Protein AF-X1ANI2-F1 (afdb_monomer_lite)

Secondary structure (DSSP, 8-state):
-HHHHHHHHHHHTT-GGGGB-TTSSBPPHHHHHHHHHH-TTT---HHHHHHHHHHHHHHHHHHH-TT----HHHHHTTHHHHHHHHHHHHHHTTS--

Sequence (97 aa):
LIEMLLILAFKEHKQDADIRGMDGHYLPLHQIIDRAVQSKELDLTRNTQDYLDLFREKGNLSAHNPFHNSRRKDFELAQPKFRHIVEELLYKAGILK

Foldseek 3Di:
DLQVLLCLLCVVLVNNVVQADPVRHGHPLVVSLVCCLVDPSLVDDPLLNVLSVVVVVVVCCCPPPPPDDDDPVNCVVSVVSVVSNVVSSCVSSVVDD

Organism: NCBI:txid412755

Radius of gyration: 13.92 Å; chains: 1; bounding box: 39×25×32 Å

pLDDT: mean 93.97, std 4.03, range [81.19, 98.5]

Structure (mmCIF, N/CA/C/O backbone):
data_AF-X1ANI2-F1
#
_entry.id   AF-X1ANI2-F1
#
loop_
_atom_site.group_PDB
_atom_site.id
_atom_site.type_symbol
_atom_site.label_atom_id
_atom_site.label_alt_id
_atom_site.label_comp_id
_atom_site.label_asym_id
_atom_site.label_entity_id
_atom_site.label_seq_id
_atom_site.pdbx_PDB_ins_code
_atom_site.Cartn_x
_atom_site.Cartn_y
_atom_site.Cartn_z
_atom_site.occupancy
_atom_site.B_iso_or_equiv
_atom_site.auth_seq_id
_atom_site.auth_comp_id
_atom_site.auth_asym_id
_atom_site.auth_atom_id
_atom_site.pdbx_PDB_model_num
ATOM 1 N N . LEU A 1 1 ? 3.865 -8.610 2.008 1.00 91.25 1 LEU A N 1
ATOM 2 C CA . LEU A 1 1 ? 2.691 -8.314 2.86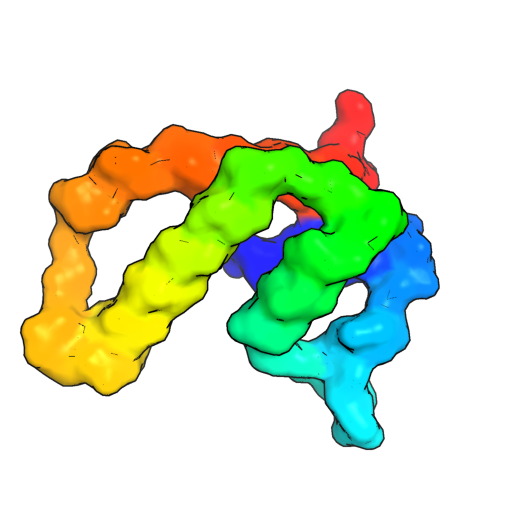6 1.00 91.25 1 LEU A CA 1
ATOM 3 C C . LEU A 1 1 ? 1.691 -7.413 2.151 1.00 91.25 1 LEU A C 1
ATOM 5 O O . LEU A 1 1 ? 0.637 -7.929 1.823 1.00 91.25 1 LEU A O 1
ATOM 9 N N . ILE A 1 2 ? 2.016 -6.138 1.871 1.00 94.88 2 ILE A N 1
ATOM 10 C CA . ILE A 1 2 ? 1.097 -5.193 1.193 1.00 94.88 2 ILE A CA 1
ATOM 11 C C . ILE A 1 2 ? 0.514 -5.791 -0.094 1.00 94.88 2 ILE A C 1
ATOM 13 O O . ILE A 1 2 ? -0.697 -5.804 -0.250 1.00 94.88 2 ILE A O 1
ATOM 17 N N . GLU A 1 3 ? 1.358 -6.358 -0.962 1.00 95.19 3 GLU A N 1
ATOM 18 C CA . GLU A 1 3 ? 0.908 -7.016 -2.199 1.00 95.19 3 GLU A CA 1
ATOM 19 C C . GLU A 1 3 ? -0.159 -8.089 -1.947 1.00 95.19 3 GLU A C 1
ATOM 21 O O . GLU A 1 3 ? -1.217 -8.080 -2.565 1.00 95.19 3 GLU A O 1
ATOM 26 N N . MET A 1 4 ? 0.087 -8.976 -0.980 1.00 97.19 4 MET A N 1
ATOM 27 C CA . MET A 1 4 ? -0.846 -10.047 -0.638 1.00 97.19 4 MET A CA 1
ATOM 28 C C . MET A 1 4 ? -2.157 -9.496 -0.072 1.00 97.19 4 MET A C 1
ATOM 30 O O . MET A 1 4 ? -3.220 -10.001 -0.406 1.00 97.19 4 MET A O 1
ATOM 34 N N . LEU A 1 5 ? -2.095 -8.452 0.761 1.00 98.12 5 LEU A N 1
ATOM 35 C CA . LEU A 1 5 ? -3.292 -7.809 1.302 1.00 98.12 5 LEU A CA 1
ATOM 36 C C . LEU A 1 5 ? -4.110 -7.114 0.209 1.00 98.12 5 LEU A C 1
ATOM 38 O O . LEU A 1 5 ? -5.329 -7.222 0.223 1.00 98.12 5 LEU A O 1
ATOM 42 N N . LEU A 1 6 ? -3.458 -6.473 -0.765 1.00 97.94 6 LEU A N 1
ATOM 43 C CA . LEU A 1 6 ? -4.137 -5.913 -1.934 1.00 97.94 6 LEU A CA 1
ATOM 44 C C . LEU A 1 6 ? -4.823 -7.014 -2.748 1.00 97.94 6 LEU A C 1
ATOM 46 O O . LEU A 1 6 ? -6.003 -6.889 -3.049 1.00 97.94 6 LEU A O 1
ATOM 50 N N . ILE A 1 7 ? -4.127 -8.118 -3.042 1.00 97.94 7 ILE A N 1
ATOM 51 C CA . ILE A 1 7 ? -4.718 -9.268 -3.747 1.00 97.94 7 ILE A CA 1
ATOM 52 C C . ILE A 1 7 ? -5.942 -9.801 -2.993 1.00 97.94 7 ILE A C 1
ATOM 54 O O . ILE A 1 7 ? -6.981 -10.057 -3.596 1.00 97.94 7 ILE A O 1
ATOM 58 N N . LEU A 1 8 ? -5.837 -9.969 -1.673 1.00 98.31 8 LEU A N 1
ATOM 59 C CA . LEU A 1 8 ? -6.947 -10.446 -0.848 1.00 98.31 8 LEU A CA 1
ATOM 60 C C . LEU A 1 8 ? -8.118 -9.455 -0.831 1.00 98.31 8 LEU A C 1
ATOM 62 O O . LEU A 1 8 ? -9.260 -9.890 -0.934 1.00 98.31 8 LEU A O 1
ATOM 66 N N . ALA A 1 9 ? -7.848 -8.151 -0.790 1.00 98.19 9 ALA A N 1
ATOM 67 C CA . ALA A 1 9 ? -8.876 -7.121 -0.884 1.00 98.19 9 ALA A CA 1
ATOM 68 C C . ALA A 1 9 ? -9.589 -7.145 -2.247 1.00 98.19 9 ALA A C 1
ATOM 70 O O . ALA A 1 9 ? -10.813 -7.210 -2.303 1.00 98.19 9 ALA A O 1
ATOM 71 N N . PHE A 1 10 ? -8.858 -7.225 -3.361 1.00 98.25 10 PHE A N 1
ATOM 72 C CA . PHE A 1 10 ? -9.475 -7.398 -4.682 1.00 98.25 10 PHE A CA 1
ATOM 73 C 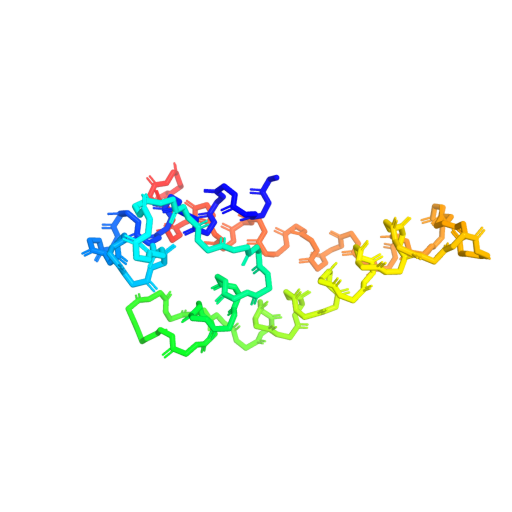C . PHE A 1 10 ? -10.325 -8.675 -4.772 1.00 98.25 10 PHE A C 1
ATOM 75 O O . PHE A 1 10 ? -11.401 -8.661 -5.370 1.00 98.25 10 PHE A O 1
ATOM 82 N N . LYS A 1 11 ? -9.887 -9.780 -4.157 1.00 97.31 11 LYS A N 1
ATOM 83 C CA . LYS A 1 11 ? -10.666 -11.027 -4.110 1.00 97.31 11 LYS A CA 1
ATO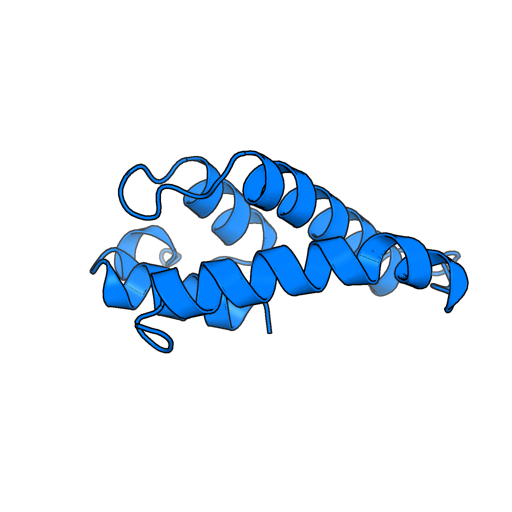M 84 C C . LYS 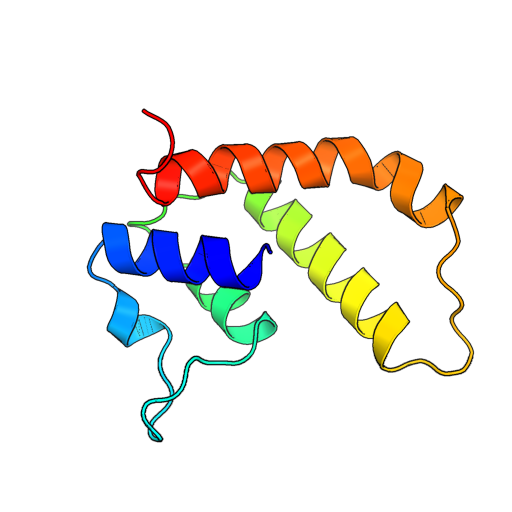A 1 11 ? -11.952 -10.899 -3.313 1.00 97.31 11 LYS A C 1
ATOM 86 O O . LYS A 1 11 ? -12.988 -11.344 -3.803 1.00 97.31 11 LYS A O 1
ATOM 91 N N . GLU A 1 12 ? -11.891 -10.295 -2.130 1.00 97.88 12 GLU A N 1
ATOM 92 C CA . GLU A 1 12 ? -13.065 -10.064 -1.283 1.00 97.88 12 GLU A CA 1
ATOM 93 C C . GLU A 1 12 ? -14.115 -9.225 -2.028 1.00 97.88 12 GLU A C 1
ATOM 95 O O . GLU A 1 12 ? -15.305 -9.541 -2.030 1.00 97.88 12 GLU A O 1
ATOM 100 N N . HIS A 1 13 ? -13.655 -8.236 -2.796 1.00 97.00 13 HIS A N 1
ATOM 101 C CA . HIS A 1 13 ? -14.492 -7.386 -3.640 1.00 97.00 13 HIS A CA 1
ATOM 102 C C . HIS A 1 13 ? -14.853 -8.000 -5.011 1.00 97.00 13 HIS A C 1
ATOM 104 O O . HIS A 1 13 ? -15.508 -7.347 -5.821 1.00 97.00 13 HIS A O 1
ATOM 110 N N . LYS A 1 14 ? -14.481 -9.262 -5.285 1.00 96.94 14 LYS A N 1
ATOM 111 C CA . LYS A 1 14 ? -14.741 -9.985 -6.552 1.00 96.94 14 LYS A CA 1
ATOM 112 C C . LYS A 1 14 ? -14.155 -9.309 -7.805 1.00 96.94 14 LYS A C 1
ATOM 114 O O . LYS A 1 14 ? -14.658 -9.505 -8.908 1.00 96.94 14 LYS A O 1
ATOM 119 N N . GLN A 1 15 ? -13.061 -8.573 -7.637 1.00 96.06 15 GLN A N 1
ATOM 120 C CA . GLN A 1 15 ? -12.324 -7.849 -8.679 1.00 96.06 15 GLN A CA 1
ATOM 121 C C . GLN A 1 15 ? -10.925 -8.437 -8.948 1.00 96.06 15 GLN A C 1
ATOM 123 O O . GLN A 1 15 ? -10.056 -7.786 -9.514 1.00 96.06 15 GLN A O 1
ATOM 128 N N . ASP A 1 16 ? -10.682 -9.697 -8.573 1.00 94.88 16 ASP A N 1
ATOM 129 C CA . ASP A 1 16 ? -9.399 -10.396 -8.786 1.00 94.88 16 ASP A CA 1
ATOM 130 C C . ASP A 1 16 ? -8.927 -10.387 -10.255 1.00 94.88 16 ASP A C 1
ATOM 132 O O . ASP A 1 16 ? -7.730 -10.387 -10.532 1.00 94.88 16 ASP A O 1
ATOM 136 N N . ALA A 1 17 ? -9.863 -10.352 -11.209 1.00 95.44 17 ALA A N 1
ATOM 137 C CA . ALA A 1 17 ? -9.556 -10.274 -12.635 1.00 95.44 17 ALA A CA 1
ATOM 138 C C . ALA A 1 17 ? -8.867 -8.953 -13.027 1.00 95.44 17 ALA A C 1
ATOM 140 O O . ALA A 1 17 ? -8.041 -8.948 -13.938 1.00 95.44 17 ALA A O 1
ATOM 141 N N . ASP A 1 18 ? -9.140 -7.860 -12.307 1.00 95.81 18 ASP A N 1
ATOM 142 C CA . ASP A 1 18 ? -8.599 -6.528 -12.604 1.00 95.81 18 ASP A CA 1
ATOM 143 C C . ASP A 1 18 ? -7.112 -6.406 -12.262 1.00 95.81 18 ASP A C 1
ATOM 145 O O . ASP A 1 18 ? -6.457 -5.440 -12.654 1.00 95.81 18 ASP A O 1
ATOM 149 N N . ILE A 1 19 ? -6.559 -7.383 -11.544 1.00 97.12 19 ILE A N 1
ATOM 150 C CA . ILE A 1 19 ? -5.154 -7.414 -11.132 1.00 97.12 19 ILE A CA 1
ATOM 151 C C . ILE A 1 19 ? -4.405 -8.630 -11.677 1.00 97.12 19 ILE A C 1
ATOM 153 O O . ILE A 1 19 ? -3.330 -8.969 -11.176 1.00 97.12 19 ILE A O 1
ATOM 157 N N . ARG A 1 20 ? -4.941 -9.275 -12.719 1.00 97.06 20 ARG A N 1
ATOM 158 C CA . ARG A 1 20 ? -4.266 -10.352 -13.449 1.00 97.06 20 ARG A CA 1
ATOM 159 C C . ARG A 1 20 ? -3.747 -9.888 -14.803 1.00 97.06 20 ARG A C 1
ATOM 161 O O . ARG A 1 20 ? -4.386 -9.109 -15.507 1.00 97.06 20 ARG A O 1
ATOM 168 N N . GLY A 1 21 ? -2.570 -10.388 -15.159 1.00 94.62 21 GLY A N 1
ATOM 169 C CA . GLY A 1 21 ? -2.000 -10.286 -16.492 1.00 94.62 21 GLY A CA 1
ATOM 170 C C . GLY A 1 21 ? -2.646 -11.272 -17.464 1.00 94.62 21 GLY A C 1
ATOM 171 O O . GLY A 1 21 ? -3.399 -12.171 -17.084 1.00 94.62 21 GLY A O 1
ATOM 172 N N . MET A 1 22 ? -2.319 -11.120 -18.747 1.00 92.94 22 MET A N 1
ATOM 173 C CA . MET A 1 22 ? -2.792 -12.020 -19.809 1.00 92.94 22 MET A CA 1
ATOM 174 C C . MET A 1 22 ? -2.262 -13.454 -19.665 1.00 92.94 22 MET A C 1
ATOM 176 O O . MET A 1 22 ? -2.844 -14.387 -20.208 1.00 92.94 22 MET A O 1
ATOM 180 N N . ASP A 1 23 ? -1.164 -13.625 -18.936 1.00 94.06 23 ASP A N 1
ATOM 181 C CA . ASP A 1 23 ? -0.557 -14.907 -18.578 1.00 94.06 23 ASP A CA 1
ATOM 182 C C . ASP A 1 23 ? -1.274 -15.612 -17.409 1.00 94.06 23 ASP A C 1
ATOM 184 O O . ASP A 1 23 ? -0.922 -16.733 -17.047 1.00 94.06 23 ASP A O 1
ATOM 188 N N . GLY A 1 24 ? -2.288 -14.971 -16.817 1.00 92.12 24 GLY A N 1
ATOM 189 C CA . GLY A 1 24 ? -3.038 -15.480 -15.672 1.00 92.12 24 GLY A CA 1
ATOM 190 C C . GLY A 1 24 ? -2.354 -15.256 -14.320 1.00 92.12 24 GLY A C 1
ATOM 191 O O . GLY A 1 24 ? -2.951 -15.578 -13.283 1.00 92.12 24 GLY A O 1
ATOM 192 N N . HIS A 1 25 ? -1.148 -14.683 -14.300 1.00 96.25 25 HIS A N 1
ATOM 193 C CA . HIS A 1 25 ? -0.439 -14.314 -13.078 1.00 96.25 25 HIS A CA 1
ATOM 194 C C . HIS A 1 25 ? -0.907 -12.954 -12.551 1.00 96.25 25 HIS A C 1
ATOM 196 O O . HIS A 1 25 ? -1.515 -12.166 -13.274 1.00 96.25 25 HIS A O 1
ATOM 202 N N . TYR A 1 26 ? -0.655 -12.673 -11.270 1.00 97.38 26 TYR A N 1
ATOM 203 C CA . TYR A 1 26 ? -0.906 -11.335 -10.737 1.00 97.38 26 TYR A CA 1
ATOM 204 C C . TYR A 1 26 ? 0.051 -10.327 -11.358 1.00 97.38 26 TYR A C 1
ATOM 206 O O . TYR A 1 26 ? 1.226 -10.625 -11.579 1.00 97.38 26 TYR A O 1
ATOM 214 N N . LEU A 1 27 ? -0.461 -9.123 -11.598 1.00 96.44 27 LEU A N 1
ATOM 215 C CA . LEU A 1 27 ? 0.357 -7.991 -12.003 1.00 96.44 27 LEU A CA 1
ATOM 216 C C . LEU A 1 27 ? 1.424 -7.692 -10.929 1.00 96.44 27 LEU A C 1
ATOM 218 O O . LEU A 1 27 ? 1.214 -7.973 -9.750 1.00 96.44 27 LEU A O 1
ATOM 222 N N . PRO A 1 28 ? 2.570 -7.099 -11.295 1.00 93.06 28 PRO A N 1
ATOM 223 C CA . PRO A 1 28 ? 3.563 -6.677 -10.310 1.00 93.06 28 PRO A CA 1
ATOM 224 C C . PRO A 1 28 ? 2.992 -5.606 -9.367 1.00 93.06 28 PRO A C 1
ATOM 226 O O . PRO A 1 28 ? 2.185 -4.777 -9.793 1.00 93.06 28 PRO A O 1
ATOM 229 N N . LEU A 1 29 ? 3.475 -5.560 -8.116 1.00 93.00 29 LEU A N 1
ATOM 230 C CA . LEU A 1 29 ? 2.983 -4.662 -7.058 1.00 93.00 29 LEU A CA 1
ATOM 231 C C . LEU A 1 29 ? 2.676 -3.229 -7.511 1.00 93.00 29 LEU A C 1
ATOM 233 O O . LEU A 1 29 ? 1.634 -2.696 -7.145 1.00 93.00 29 LEU A O 1
ATOM 237 N N . HIS A 1 30 ? 3.558 -2.595 -8.291 1.00 92.06 30 HIS A N 1
ATOM 238 C CA . HIS A 1 30 ? 3.335 -1.217 -8.743 1.00 92.06 30 HIS A CA 1
ATOM 239 C C . HIS A 1 30 ? 2.028 -1.070 -9.537 1.00 92.06 30 HIS A C 1
ATOM 241 O O . HIS A 1 30 ? 1.259 -0.159 -9.265 1.00 92.06 30 HIS A O 1
ATOM 247 N N . GLN A 1 31 ? 1.726 -2.016 -10.429 1.00 95.19 31 GLN A N 1
ATOM 248 C CA . GLN A 1 31 ? 0.487 -2.002 -11.206 1.00 95.19 31 GLN A CA 1
ATOM 249 C C . GLN A 1 31 ? -0.723 -2.353 -10.345 1.00 95.19 31 GLN A C 1
ATOM 251 O O . GLN A 1 31 ? -1.788 -1.780 -10.542 1.00 95.19 31 GLN A O 1
ATOM 256 N N . ILE A 1 32 ? -0.580 -3.259 -9.369 1.00 96.69 32 ILE A N 1
ATOM 257 C CA . ILE A 1 32 ? -1.665 -3.534 -8.414 1.00 96.69 32 ILE A CA 1
ATOM 258 C C . ILE A 1 32 ? -1.999 -2.265 -7.621 1.00 96.69 32 ILE A C 1
ATOM 260 O O . ILE A 1 32 ? -3.174 -1.954 -7.454 1.00 96.69 32 ILE A O 1
ATOM 264 N N . ILE A 1 33 ? -0.990 -1.513 -7.166 1.00 96.06 33 ILE A N 1
ATOM 265 C CA . ILE A 1 33 ? -1.190 -0.231 -6.474 1.00 96.06 33 ILE A CA 1
ATOM 266 C C . ILE A 1 33 ? -1.919 0.760 -7.387 1.00 96.06 33 ILE A C 1
ATOM 268 O O . ILE A 1 33 ? -2.906 1.348 -6.951 1.00 96.06 33 ILE A O 1
ATOM 272 N N . ASP A 1 34 ? -1.507 0.890 -8.651 1.00 95.56 34 ASP A N 1
ATOM 273 C CA . ASP A 1 34 ? -2.168 1.786 -9.610 1.00 95.56 34 ASP A CA 1
ATOM 274 C C . ASP A 1 34 ? -3.657 1.439 -9.783 1.00 95.56 34 ASP A C 1
ATOM 276 O O . ASP A 1 34 ? -4.509 2.329 -9.784 1.00 95.56 34 ASP A O 1
ATOM 280 N N . ARG A 1 35 ? -3.992 0.142 -9.868 1.00 96.81 35 ARG A N 1
ATOM 281 C CA . ARG A 1 35 ? -5.387 -0.330 -9.921 1.00 96.81 35 ARG A CA 1
ATOM 282 C C . ARG A 1 35 ? -6.128 -0.076 -8.612 1.00 96.81 35 ARG A C 1
ATOM 284 O O . ARG A 1 35 ? -7.284 0.329 -8.643 1.00 96.81 35 ARG A O 1
ATOM 291 N N . ALA A 1 36 ? -5.479 -0.284 -7.469 1.00 96.88 36 ALA A N 1
ATOM 292 C CA . ALA A 1 36 ? -6.088 -0.117 -6.152 1.00 96.88 36 ALA A CA 1
ATOM 293 C C . ALA A 1 36 ? -6.467 1.341 -5.867 1.00 96.88 36 ALA A C 1
ATOM 295 O O . ALA A 1 36 ? -7.554 1.604 -5.366 1.00 96.88 36 ALA A O 1
ATOM 296 N N . VAL A 1 37 ? -5.599 2.290 -6.229 1.00 95.75 37 VAL A N 1
ATOM 297 C CA . VAL A 1 37 ? -5.844 3.735 -6.063 1.00 95.75 37 VAL A CA 1
ATOM 298 C C . VAL A 1 37 ? -6.992 4.225 -6.958 1.00 95.75 37 VAL A C 1
ATOM 300 O O . VAL A 1 37 ? -7.678 5.183 -6.615 1.00 95.75 37 VAL A O 1
ATOM 303 N N . GLN A 1 38 ? -7.226 3.561 -8.092 1.00 95.19 38 GLN A N 1
ATOM 304 C CA . GLN A 1 38 ? -8.299 3.896 -9.035 1.00 95.19 38 GLN A CA 1
ATOM 305 C C . GLN A 1 38 ? -9.604 3.119 -8.784 1.00 95.19 38 GLN A C 1
ATOM 307 O O . GLN A 1 38 ? -10.634 3.458 -9.372 1.00 95.19 38 GLN A O 1
ATOM 312 N N . SER A 1 39 ? -9.579 2.087 -7.935 1.00 95.94 39 SER A N 1
ATOM 313 C CA . SER A 1 39 ? -10.737 1.233 -7.652 1.00 95.94 39 SER A CA 1
ATOM 314 C C . SER A 1 39 ? -11.733 1.948 -6.742 1.00 95.94 39 SER A C 1
ATOM 316 O O . SER A 1 39 ? -11.418 2.346 -5.617 1.00 95.94 39 SER A O 1
ATOM 318 N N . LYS A 1 40 ? -12.970 2.078 -7.227 1.00 94.69 40 LYS A N 1
ATOM 319 C CA . LYS A 1 40 ? -14.082 2.639 -6.449 1.00 94.69 40 LYS A CA 1
ATOM 320 C C . LYS A 1 40 ? -14.625 1.641 -5.438 1.00 94.69 40 LYS A C 1
ATOM 322 O O . LYS A 1 40 ? -15.233 2.041 -4.457 1.00 94.69 40 LYS A O 1
ATOM 327 N N . GLU A 1 41 ? -14.442 0.355 -5.694 1.00 94.19 41 GLU A N 1
ATOM 328 C CA . GLU A 1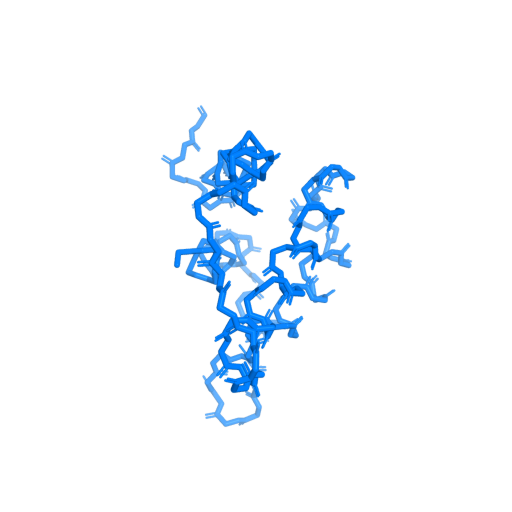 41 ? -14.939 -0.726 -4.858 1.00 94.19 41 GLU A CA 1
ATOM 329 C C . GLU A 1 41 ? -14.045 -0.921 -3.637 1.00 94.19 41 GLU A C 1
ATOM 331 O O . GLU A 1 41 ? -14.561 -1.101 -2.536 1.00 94.19 41 GLU A O 1
ATOM 336 N N . LEU A 1 42 ? -12.720 -0.838 -3.814 1.00 96.00 42 LEU A N 1
ATOM 337 C CA . LEU A 1 42 ? -11.782 -0.812 -2.694 1.00 96.00 42 LEU A CA 1
ATOM 338 C C . LEU A 1 42 ? -11.934 0.461 -1.869 1.00 96.00 42 LEU A C 1
ATOM 340 O O . LEU A 1 42 ? -11.781 0.382 -0.657 1.00 96.00 42 LEU A O 1
ATOM 344 N N . ASP A 1 43 ? -12.238 1.603 -2.494 1.00 96.19 43 ASP A N 1
ATOM 345 C CA . ASP A 1 43 ? -12.483 2.890 -1.825 1.00 96.19 43 ASP A CA 1
ATOM 346 C C . ASP A 1 43 ? -11.438 3.179 -0.734 1.00 96.19 43 ASP A C 1
ATOM 348 O O . ASP A 1 43 ? -11.746 3.273 0.462 1.00 96.19 43 ASP A O 1
ATOM 352 N N . LEU A 1 44 ? -10.164 3.172 -1.141 1.00 97.56 44 LEU A N 1
ATOM 353 C CA . LEU A 1 44 ? -9.051 3.405 -0.227 1.00 97.56 44 LEU A CA 1
ATOM 354 C C . LEU A 1 44 ? -9.056 4.857 0.241 1.00 97.56 44 LEU A C 1
ATOM 356 O O . LEU A 1 44 ? -9.224 5.775 -0.565 1.00 97.56 44 LEU A O 1
ATOM 360 N N . THR A 1 45 ? -8.772 5.086 1.520 1.00 97.69 45 THR A N 1
ATOM 361 C CA . THR A 1 45 ? -8.605 6.443 2.036 1.00 97.69 45 THR A CA 1
ATOM 362 C C . THR A 1 45 ? -7.466 7.161 1.317 1.00 97.69 45 THR A C 1
ATOM 364 O O . THR A 1 45 ? -6.451 6.566 0.944 1.00 97.69 45 THR A O 1
ATOM 367 N N . ARG A 1 46 ? -7.589 8.486 1.180 1.00 95.88 46 ARG A N 1
ATOM 368 C CA . ARG A 1 46 ? -6.546 9.327 0.571 1.00 95.88 46 ARG A CA 1
ATOM 369 C C . ARG A 1 46 ? -5.167 9.107 1.204 1.00 95.88 46 ARG A C 1
ATOM 371 O O . ARG A 1 46 ? -4.172 9.034 0.497 1.00 95.88 46 ARG A O 1
ATOM 378 N N . ASN A 1 47 ? -5.120 8.943 2.526 1.00 95.94 47 ASN A N 1
ATOM 379 C CA . ASN A 1 47 ? -3.880 8.656 3.242 1.00 95.94 47 ASN A CA 1
ATOM 380 C C . ASN A 1 47 ? -3.255 7.334 2.787 1.00 95.94 47 ASN A C 1
ATOM 382 O O . ASN A 1 47 ? -2.063 7.297 2.504 1.00 95.94 47 ASN A O 1
ATOM 386 N N . THR A 1 48 ? -4.036 6.256 2.688 1.00 97.56 48 THR A N 1
ATOM 387 C CA . THR A 1 48 ? -3.526 4.965 2.211 1.00 97.56 48 THR A CA 1
ATOM 388 C C . THR A 1 48 ? -3.047 5.040 0.767 1.00 97.56 48 THR A C 1
ATOM 390 O O . THR A 1 48 ? -1.985 4.493 0.473 1.00 97.56 48 THR A O 1
ATOM 393 N N . GLN A 1 49 ? -3.746 5.769 -0.107 1.00 95.94 49 GLN A N 1
ATOM 394 C CA . GLN A 1 49 ? -3.288 6.011 -1.481 1.00 95.94 49 GLN A CA 1
ATOM 395 C C . GLN A 1 49 ? -1.908 6.697 -1.495 1.00 95.94 49 GLN A C 1
ATOM 397 O O . GLN A 1 49 ? -0.969 6.178 -2.099 1.00 95.94 49 GLN A O 1
ATOM 402 N N . ASP A 1 50 ? -1.748 7.791 -0.741 1.00 94.75 50 ASP A N 1
ATOM 403 C CA . ASP A 1 50 ? -0.481 8.531 -0.635 1.00 94.75 50 ASP A CA 1
ATOM 404 C C . ASP A 1 50 ? 0.642 7.676 -0.010 1.00 94.75 50 ASP A C 1
ATOM 406 O O . ASP A 1 50 ? 1.816 7.761 -0.381 1.00 94.75 50 ASP A O 1
ATOM 410 N N . TYR A 1 51 ? 0.310 6.839 0.975 1.00 95.81 51 TYR A N 1
ATOM 411 C CA . TYR A 1 51 ? 1.299 6.028 1.682 1.00 95.81 51 TYR A CA 1
ATOM 412 C C . TYR A 1 51 ? 1.748 4.821 0.857 1.00 95.81 51 TYR A C 1
ATOM 414 O O . TYR A 1 51 ? 2.918 4.445 0.944 1.00 95.81 51 TYR A O 1
ATOM 422 N N . LEU A 1 52 ? 0.865 4.212 0.062 1.00 95.19 52 LEU A N 1
ATOM 423 C CA . LEU A 1 52 ? 1.231 3.107 -0.827 1.00 95.19 52 LEU A CA 1
ATOM 424 C C . LEU A 1 52 ? 2.322 3.534 -1.813 1.00 95.19 52 LEU A C 1
ATOM 426 O O . LEU A 1 52 ? 3.292 2.794 -1.994 1.00 95.19 52 LEU A O 1
ATOM 430 N N . ASP A 1 53 ? 2.219 4.743 -2.370 1.00 89.69 53 ASP A N 1
ATOM 431 C CA . ASP A 1 53 ? 3.237 5.275 -3.278 1.00 89.69 53 ASP A CA 1
ATOM 432 C C . ASP A 1 53 ? 4.591 5.486 -2.576 1.00 89.69 53 ASP A C 1
ATOM 434 O O . ASP A 1 53 ? 5.632 5.049 -3.071 1.00 89.69 53 ASP A O 1
ATOM 438 N N . LEU A 1 54 ? 4.578 6.024 -1.350 1.00 91.06 54 LEU A N 1
ATOM 439 C CA . LEU A 1 54 ? 5.783 6.161 -0.521 1.00 91.06 54 LEU A CA 1
ATOM 440 C C . LEU A 1 54 ? 6.491 4.812 -0.287 1.00 91.06 54 LEU A C 1
ATOM 442 O O . LEU A 1 54 ? 7.723 4.734 -0.319 1.00 91.06 54 LEU A O 1
ATOM 446 N N . PHE A 1 55 ? 5.737 3.744 -0.009 1.00 89.62 55 PHE A N 1
ATOM 447 C CA . PHE A 1 55 ? 6.319 2.415 0.213 1.00 89.62 55 PHE A CA 1
ATOM 448 C C . PHE A 1 55 ? 6.784 1.750 -1.079 1.00 89.62 55 PHE A C 1
ATOM 450 O O . PHE A 1 55 ? 7.805 1.059 -1.055 1.00 89.62 55 PHE A O 1
ATOM 457 N N . ARG A 1 56 ? 6.095 1.992 -2.199 1.00 89.12 56 ARG A N 1
ATOM 458 C CA . ARG A 1 56 ? 6.544 1.583 -3.534 1.00 89.12 56 ARG A CA 1
ATOM 459 C C . ARG A 1 56 ? 7.899 2.211 -3.859 1.00 89.12 56 ARG A C 1
ATOM 461 O O . ARG A 1 56 ? 8.826 1.492 -4.221 1.00 89.12 56 ARG A O 1
ATOM 468 N N . GLU A 1 57 ? 8.042 3.522 -3.674 1.00 89.00 57 GLU A N 1
ATOM 469 C CA . GLU A 1 57 ? 9.293 4.241 -3.936 1.00 89.00 57 GLU A CA 1
ATOM 470 C C . GLU A 1 57 ? 10.445 3.718 -3.064 1.00 89.00 57 GLU A C 1
ATOM 472 O O . GLU A 1 57 ? 11.508 3.362 -3.577 1.00 89.00 57 GLU A O 1
ATOM 477 N N . LYS A 1 58 ? 10.225 3.590 -1.747 1.00 88.38 58 LYS A N 1
ATOM 478 C CA . LYS A 1 58 ? 11.237 3.059 -0.816 1.00 88.38 58 LYS A CA 1
ATOM 479 C C . LYS A 1 58 ? 11.629 1.616 -1.137 1.00 88.38 58 LYS A C 1
ATOM 481 O O . LYS A 1 58 ? 12.810 1.283 -1.069 1.00 88.38 58 LYS A O 1
ATOM 486 N N . GLY A 1 59 ? 10.659 0.773 -1.491 1.00 86.62 59 GLY A N 1
ATOM 487 C CA . GLY A 1 59 ? 10.902 -0.606 -1.914 1.00 86.62 59 GLY A CA 1
ATOM 488 C C . GLY A 1 59 ? 11.753 -0.670 -3.182 1.00 86.62 59 GLY A C 1
ATOM 489 O O . GLY A 1 59 ? 12.752 -1.385 -3.208 1.00 86.62 59 GLY A O 1
ATOM 490 N N . ASN A 1 60 ? 11.420 0.143 -4.189 1.00 88.44 60 ASN A N 1
ATOM 491 C CA . ASN A 1 60 ? 12.186 0.234 -5.432 1.00 88.44 60 ASN A CA 1
ATOM 492 C C . ASN A 1 60 ? 13.632 0.685 -5.186 1.00 88.44 60 ASN A C 1
ATOM 494 O O . ASN A 1 60 ? 14.561 0.077 -5.716 1.00 88.44 60 ASN A O 1
ATOM 498 N N . LEU A 1 61 ? 13.833 1.711 -4.352 1.00 90.38 61 LEU A N 1
ATOM 499 C CA . LEU A 1 61 ? 15.168 2.175 -3.966 1.00 90.38 61 LEU A CA 1
ATOM 500 C C . LEU A 1 61 ? 15.963 1.075 -3.254 1.00 90.38 61 LEU A C 1
ATOM 502 O O . LEU A 1 61 ? 17.12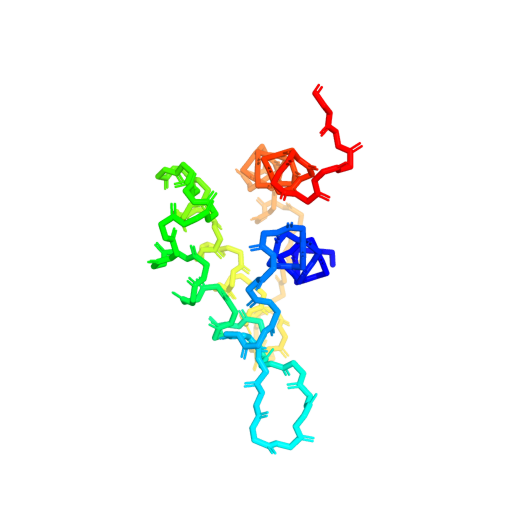3 0.858 -3.587 1.00 90.38 61 LEU A O 1
ATOM 506 N N . SER A 1 62 ? 15.345 0.362 -2.311 1.00 88.94 62 SER A N 1
ATOM 507 C CA . SER A 1 62 ? 15.996 -0.717 -1.558 1.00 88.94 62 SER A CA 1
ATOM 508 C C . SER A 1 62 ? 16.372 -1.922 -2.426 1.00 88.94 62 SER A C 1
ATOM 510 O O . SER A 1 62 ? 17.424 -2.517 -2.213 1.00 88.94 62 SER A O 1
ATOM 512 N N . ALA A 1 63 ? 15.536 -2.276 -3.404 1.00 88.81 63 ALA A N 1
ATOM 513 C CA . ALA A 1 63 ? 15.731 -3.471 -4.222 1.00 88.81 63 ALA A CA 1
ATOM 514 C C . ALA A 1 63 ? 16.637 -3.248 -5.443 1.00 88.81 63 ALA A C 1
ATOM 516 O O . ALA A 1 63 ? 17.358 -4.161 -5.840 1.00 88.81 63 ALA A O 1
ATOM 517 N N . HIS A 1 64 ? 16.593 -2.061 -6.058 1.00 90.19 64 HIS A N 1
ATOM 518 C CA . HIS A 1 64 ? 17.194 -1.836 -7.378 1.00 90.19 64 HIS A CA 1
ATOM 519 C C . HIS A 1 64 ? 18.346 -0.832 -7.396 1.00 90.19 64 HIS A C 1
ATOM 521 O O . HIS A 1 64 ? 19.053 -0.757 -8.401 1.00 90.19 64 HIS A O 1
ATOM 527 N N . ASN A 1 65 ? 18.566 -0.067 -6.322 1.00 90.94 65 ASN A N 1
ATOM 528 C CA . ASN A 1 65 ? 19.682 0.871 -6.263 1.00 90.94 65 ASN A CA 1
ATOM 529 C C . ASN A 1 65 ? 20.840 0.287 -5.428 1.00 90.94 65 ASN A C 1
ATOM 531 O O . ASN A 1 65 ? 20.768 0.313 -4.200 1.00 90.94 65 ASN A O 1
ATOM 535 N N . PRO A 1 66 ? 21.943 -0.171 -6.053 1.00 91.00 66 PRO A N 1
ATOM 536 C CA . PRO A 1 66 ? 23.076 -0.767 -5.338 1.00 91.00 66 PRO A CA 1
ATOM 537 C C . PRO A 1 66 ? 23.825 0.228 -4.436 1.00 91.00 66 PRO A C 1
ATOM 539 O O . PRO A 1 66 ? 24.602 -0.181 -3.576 1.00 91.00 66 PRO A O 1
ATOM 542 N N . PHE A 1 67 ? 23.596 1.532 -4.611 1.00 93.88 67 PHE A N 1
ATOM 543 C CA . PHE A 1 67 ? 24.156 2.590 -3.769 1.00 93.88 67 PHE A CA 1
ATOM 544 C C . PHE A 1 67 ? 23.215 3.004 -2.632 1.00 93.88 67 PHE A C 1
ATOM 546 O O . PHE A 1 67 ? 23.595 3.808 -1.779 1.00 93.88 67 PHE A O 1
ATOM 553 N N . HIS A 1 68 ? 21.986 2.481 -2.606 1.00 90.94 68 HIS A N 1
ATOM 554 C CA . HIS A 1 68 ? 21.027 2.757 -1.551 1.00 90.94 68 HIS A CA 1
ATOM 555 C C . HIS A 1 68 ? 21.055 1.640 -0.512 1.00 90.94 68 HIS A C 1
ATOM 557 O O . HIS A 1 68 ? 20.757 0.485 -0.792 1.00 90.94 68 HIS A O 1
ATOM 563 N N . ASN A 1 69 ? 21.372 2.006 0.725 1.00 89.62 69 ASN A N 1
ATOM 564 C CA . ASN A 1 69 ? 21.236 1.116 1.866 1.00 89.62 69 ASN A CA 1
ATOM 565 C C . ASN A 1 69 ? 20.163 1.682 2.789 1.00 89.62 69 ASN A C 1
ATOM 567 O O . ASN A 1 69 ? 20.379 2.727 3.409 1.00 89.62 69 ASN A O 1
ATOM 571 N N . SER A 1 70 ? 19.023 1.003 2.867 1.00 89.62 70 SER A N 1
ATOM 572 C CA . SER A 1 70 ? 17.909 1.439 3.698 1.00 89.62 70 SER A CA 1
ATOM 573 C C . SER A 1 70 ? 18.242 1.238 5.175 1.00 89.62 70 SER A C 1
ATOM 575 O O . SER A 1 70 ? 18.514 0.130 5.638 1.00 89.62 70 SER A O 1
ATOM 577 N N . ARG A 1 71 ? 18.227 2.327 5.939 1.00 89.75 71 ARG A N 1
ATOM 578 C CA . ARG A 1 71 ? 18.568 2.342 7.362 1.00 89.75 71 ARG A CA 1
ATOM 579 C C . ARG A 1 71 ? 17.300 2.364 8.195 1.00 89.75 71 ARG A C 1
ATOM 581 O O . ARG A 1 71 ? 16.253 2.840 7.772 1.00 89.75 71 ARG A O 1
ATOM 588 N N . ARG A 1 72 ? 17.414 1.941 9.453 1.00 89.06 72 ARG A N 1
ATOM 589 C CA . ARG A 1 72 ? 16.304 1.974 10.419 1.00 89.06 72 ARG A CA 1
ATOM 590 C C . ARG A 1 72 ? 15.592 3.335 10.472 1.00 89.06 72 ARG A C 1
ATOM 592 O O . ARG A 1 72 ? 14.367 3.382 10.421 1.00 89.06 72 ARG A O 1
ATOM 599 N N . LYS A 1 73 ? 16.358 4.431 10.506 1.00 88.00 73 LYS A N 1
ATOM 600 C CA . LYS A 1 73 ? 15.825 5.805 10.542 1.00 88.00 73 LYS A CA 1
ATOM 601 C C . LYS A 1 73 ? 14.936 6.143 9.339 1.00 88.00 73 LYS A C 1
ATOM 603 O O . LYS A 1 73 ? 13.996 6.915 9.487 1.00 88.00 73 LYS A O 1
ATOM 608 N N . ASP A 1 74 ? 15.172 5.522 8.182 1.00 84.12 74 ASP A N 1
ATOM 609 C CA . ASP A 1 74 ? 14.376 5.747 6.968 1.00 84.12 74 ASP A CA 1
ATOM 610 C C . ASP A 1 74 ? 12.962 5.153 7.072 1.00 84.12 74 ASP A C 1
ATOM 612 O O . ASP A 1 74 ? 12.080 5.526 6.288 1.00 84.12 74 ASP A O 1
ATOM 616 N N . PHE A 1 75 ? 12.750 4.247 8.038 1.00 84.19 75 PHE A N 1
ATOM 617 C CA . PHE A 1 75 ? 11.483 3.565 8.300 1.00 84.19 75 PHE A CA 1
ATOM 618 C C . PHE A 1 75 ? 10.807 3.984 9.606 1.00 84.19 75 PHE A C 1
ATOM 620 O O . PHE A 1 75 ? 9.601 3.789 9.725 1.00 84.19 75 PHE A O 1
ATOM 627 N N . GLU A 1 76 ? 11.515 4.596 10.560 1.00 87.44 76 GLU A N 1
ATOM 628 C CA . GLU A 1 76 ? 10.915 5.064 11.823 1.00 87.44 76 GLU A CA 1
ATOM 629 C C . GLU A 1 76 ? 9.759 6.046 11.572 1.00 87.44 76 GLU A C 1
ATOM 631 O O . GLU A 1 76 ? 8.678 5.891 12.136 1.00 87.44 76 GLU A O 1
ATOM 636 N N . LEU A 1 77 ? 9.928 6.978 10.630 1.00 81.19 77 LEU A N 1
ATOM 637 C CA . LEU A 1 77 ? 8.866 7.908 10.221 1.00 81.19 77 LEU A CA 1
ATOM 638 C C . LEU A 1 77 ? 7.791 7.260 9.332 1.00 81.19 77 LEU A C 1
ATOM 640 O O . LEU A 1 77 ? 6.688 7.789 9.195 1.00 81.19 77 LEU A O 1
ATOM 644 N N . ALA A 1 78 ? 8.104 6.125 8.704 1.00 86.94 78 ALA A N 1
ATOM 645 C CA . ALA A 1 78 ? 7.187 5.407 7.825 1.00 86.94 78 ALA A CA 1
ATOM 646 C C . ALA A 1 78 ? 6.317 4.400 8.598 1.00 86.94 78 ALA A C 1
ATOM 648 O O . ALA A 1 78 ? 5.244 4.030 8.132 1.00 86.94 78 ALA A O 1
ATOM 649 N N . GLN A 1 79 ? 6.734 3.979 9.793 1.00 90.62 79 GLN A N 1
ATOM 650 C CA . GLN A 1 79 ? 6.079 2.923 10.564 1.00 90.62 79 GLN A CA 1
ATOM 651 C C . GLN A 1 79 ? 4.588 3.189 10.858 1.00 90.62 79 GLN A C 1
ATOM 653 O O . GLN A 1 79 ? 3.786 2.272 10.659 1.00 90.62 79 GLN A O 1
ATOM 658 N N . PRO A 1 80 ? 4.163 4.411 11.251 1.00 93.62 80 PRO A N 1
ATOM 659 C CA . PRO A 1 80 ? 2.741 4.699 11.450 1.00 93.62 80 PRO A CA 1
ATOM 660 C C . PRO A 1 80 ? 1.940 4.606 10.146 1.00 93.62 80 PRO A C 1
ATOM 662 O O . PRO A 1 80 ? 0.835 4.070 10.137 1.00 93.62 80 PRO A O 1
ATOM 665 N N . LYS A 1 81 ? 2.529 5.060 9.032 1.00 95.25 81 LYS A N 1
ATOM 666 C CA . LYS A 1 81 ? 1.926 4.991 7.693 1.00 95.25 81 LYS A CA 1
ATOM 667 C C . LYS A 1 81 ? 1.761 3.543 7.237 1.00 95.25 81 LYS A C 1
ATOM 669 O O . LYS A 1 81 ? 0.709 3.179 6.729 1.00 95.25 81 LYS A O 1
ATOM 674 N N . PHE A 1 82 ? 2.771 2.706 7.486 1.00 94.81 82 PHE A N 1
ATOM 675 C CA . PHE A 1 82 ? 2.703 1.273 7.201 1.00 94.81 82 PHE A CA 1
ATOM 676 C C . PHE A 1 82 ? 1.571 0.604 7.976 1.00 94.81 82 PHE A C 1
ATOM 678 O O . PHE A 1 82 ? 0.795 -0.152 7.402 1.00 94.81 82 PHE A O 1
ATOM 685 N N . ARG A 1 83 ? 1.460 0.901 9.279 1.00 95.69 83 ARG A N 1
ATOM 686 C CA . ARG A 1 83 ? 0.380 0.371 10.115 1.00 95.69 83 ARG A CA 1
ATOM 687 C C . ARG A 1 83 ? -0.987 0.788 9.580 1.00 95.69 83 ARG A C 1
ATOM 689 O O . ARG A 1 83 ? -1.860 -0.060 9.513 1.00 95.69 83 ARG A O 1
ATOM 696 N N . HIS A 1 84 ? -1.150 2.049 9.180 1.00 96.88 84 HIS A N 1
ATOM 697 C CA . HIS A 1 84 ? -2.403 2.539 8.605 1.00 96.88 84 HIS A CA 1
ATOM 698 C C . HIS A 1 84 ? -2.799 1.772 7.336 1.00 96.88 84 HIS A C 1
ATOM 700 O O . HIS A 1 84 ? -3.920 1.281 7.263 1.00 96.88 84 HIS A O 1
ATOM 706 N N . ILE A 1 85 ? -1.856 1.587 6.401 1.00 97.62 85 ILE A N 1
ATOM 707 C CA . ILE A 1 85 ? -2.085 0.790 5.185 1.00 97.62 85 ILE A CA 1
ATOM 708 C C . ILE A 1 85 ? -2.508 -0.634 5.546 1.00 97.62 85 ILE A C 1
ATOM 710 O O . ILE A 1 85 ? -3.481 -1.147 5.006 1.00 97.62 85 ILE A O 1
ATOM 714 N N . VAL A 1 86 ? -1.757 -1.294 6.433 1.00 97.88 86 VAL A N 1
ATOM 715 C CA . VAL A 1 86 ? -2.031 -2.688 6.802 1.00 97.88 86 VAL A CA 1
ATOM 716 C C . VAL A 1 86 ? -3.402 -2.813 7.453 1.00 97.88 86 VAL A C 1
ATOM 718 O O . VAL A 1 86 ? -4.156 -3.693 7.061 1.00 97.88 86 VAL A O 1
ATOM 721 N N . GLU A 1 87 ? -3.732 -1.935 8.399 1.00 98.19 87 GLU A N 1
ATOM 722 C CA . GLU A 1 87 ? -5.023 -1.939 9.086 1.00 98.19 87 GLU A CA 1
ATOM 723 C C . GLU A 1 87 ? -6.170 -1.785 8.086 1.00 98.19 87 GLU A C 1
ATOM 725 O O . GLU A 1 87 ? -7.055 -2.633 8.032 1.00 98.19 87 GLU A O 1
ATOM 730 N N . GLU A 1 88 ? -6.122 -0.760 7.232 1.00 98.31 88 GLU A N 1
ATOM 731 C CA . GLU A 1 88 ? -7.172 -0.528 6.245 1.00 98.31 88 GLU A CA 1
ATOM 732 C C . GLU A 1 88 ? -7.313 -1.713 5.283 1.00 98.31 88 GLU A C 1
ATOM 734 O O . GLU A 1 88 ? -8.420 -2.209 5.080 1.00 98.31 88 GLU A O 1
ATOM 739 N N . LEU A 1 89 ? -6.205 -2.228 4.742 1.00 98.31 89 LEU A N 1
ATOM 740 C CA . LEU A 1 89 ? -6.255 -3.366 3.825 1.00 98.31 89 LEU A CA 1
ATOM 741 C C . LEU A 1 89 ? -6.747 -4.653 4.496 1.00 98.31 89 LEU A C 1
ATOM 743 O O . LEU A 1 89 ? -7.346 -5.481 3.820 1.00 98.31 89 LEU A O 1
ATOM 747 N N . LEU A 1 90 ? -6.535 -4.836 5.801 1.00 98.50 90 LEU A N 1
ATOM 748 C CA . LEU A 1 90 ? -7.104 -5.967 6.535 1.00 98.50 90 LEU A CA 1
ATOM 749 C C . LEU A 1 90 ? -8.638 -5.887 6.607 1.00 98.50 90 LEU A C 1
ATOM 751 O O . LEU A 1 90 ? -9.291 -6.923 6.462 1.00 98.50 90 LEU A O 1
ATOM 755 N N . TYR A 1 91 ? -9.215 -4.690 6.772 1.00 98.25 91 TYR A N 1
ATOM 756 C CA . TYR A 1 91 ? -10.668 -4.491 6.663 1.00 98.25 91 TYR A CA 1
ATOM 757 C C . TYR A 1 91 ? -11.157 -4.689 5.224 1.00 98.25 91 TYR A C 1
ATOM 759 O O . TYR A 1 91 ? -12.123 -5.414 5.004 1.00 98.25 91 TYR A O 1
ATOM 767 N N . LYS A 1 92 ? -10.472 -4.110 4.225 1.00 97.56 92 LYS A N 1
ATOM 768 C CA . LYS A 1 92 ? -10.841 -4.278 2.803 1.00 97.56 92 LYS A CA 1
ATOM 769 C C . LYS A 1 92 ? -10.710 -5.730 2.319 1.00 97.56 92 LYS A C 1
ATOM 771 O O . LYS A 1 92 ? -11.397 -6.137 1.395 1.00 97.56 92 LYS A O 1
ATOM 776 N N . ALA A 1 93 ? -9.851 -6.527 2.952 1.00 97.94 93 ALA A N 1
ATOM 777 C CA . ALA A 1 93 ? -9.705 -7.959 2.695 1.00 97.94 93 ALA A CA 1
ATOM 778 C C . ALA A 1 93 ? -10.686 -8.844 3.483 1.00 97.94 93 ALA A C 1
ATOM 780 O O . ALA A 1 93 ? -10.561 -10.065 3.425 1.00 97.94 93 ALA A O 1
ATOM 781 N N . GLY A 1 94 ? -11.604 -8.266 4.266 1.00 96.88 94 GLY A N 1
ATOM 782 C CA . GLY A 1 94 ? -12.563 -9.024 5.077 1.00 96.88 94 GLY A CA 1
ATOM 783 C C . GLY A 1 94 ? -11.929 -9.838 6.214 1.00 96.88 94 GLY A C 1
ATOM 784 O O . GLY A 1 94 ? -12.582 -10.707 6.796 1.00 96.88 94 GLY A O 1
ATOM 785 N N . ILE A 1 95 ? -10.654 -9.585 6.538 1.00 97.62 95 ILE A N 1
ATOM 786 C CA . ILE A 1 95 ? -9.930 -10.269 7.621 1.00 97.62 95 ILE A CA 1
ATOM 787 C C . ILE A 1 95 ? -10.320 -9.663 8.971 1.00 97.62 95 ILE A C 1
ATOM 789 O O . ILE A 1 95 ? -10.525 -10.391 9.944 1.00 97.62 95 ILE A O 1
ATOM 793 N N . LEU A 1 96 ? -10.432 -8.334 9.020 1.00 96.75 96 LEU A N 1
ATOM 794 C CA . LEU A 1 96 ? -11.014 -7.592 10.139 1.00 96.75 96 LEU A CA 1
ATOM 795 C C . LEU A 1 96 ? -12.452 -7.174 9.793 1.00 96.75 96 LEU A C 1
ATOM 797 O O . LEU A 1 96 ? -12.797 -7.064 8.616 1.00 96.75 96 LEU A O 1
ATOM 801 N N . LYS A 1 97 ? -13.290 -6.989 10.820 1.00 81.62 97 LYS A N 1
ATOM 802 C CA . LYS A 1 97 ? -14.723 -6.675 10.705 1.00 81.62 97 LYS A CA 1
ATOM 803 C C . LYS A 1 97 ? -15.076 -5.420 11.478 1.00 81.62 97 LYS A C 1
ATOM 805 O O . LYS A 1 97 ? -14.569 -5.300 12.615 1.00 81.62 97 LYS A O 1
#